Protein AF-A0AAJ0BKC8-F1 (afdb_monomer)

Mean predicted aligned error: 19.28 Å

pLDDT: mean 73.23, std 19.0, range [41.38, 95.12]

Sequence (171 aa):
MNGLLLSLTYALFLFTRTAYLQPGFVSKTKAEFRKVKEKGKGRITPSKMPRSTIGHSQSKIFYPFLGEDDEQRNVAQAEIKELTKHTGKNLKGYLPKDQVEEVKRIEAQEIIEKQAEAVKKDPTLPATLHGNRPARGAMVDKELMVEDEETLRRMEERKQRKKSLGHANTE

Foldseek 3Di:
DPPPVVVVVVVVVVVVVPPPDDPDDDPPDPPPPPDPDDDDPDPDDPDDDPPPPPPPPPDPPPPVLDDVVLLPDFDDPVLQVVLCVVVVDNLVPDDRNVSSVVSSVSVVVVVVVVVVVVCVQQVQVVCVVVVHGRDPVSVVVNVVSVVVVVVVVVVVVVVVVVVVVVVVVPD

Solvent-accessible surface area (backbone atoms only — not comparable to full-atom values): 11065 Å² total; per-residue (Å²): 142,76,76,75,70,64,57,61,60,55,56,59,58,55,62,70,70,69,76,82,76,83,92,74,83,78,78,78,67,91,74,78,86,76,84,88,78,90,86,79,97,68,90,78,72,87,73,82,71,78,77,76,75,78,71,74,79,76,62,92,73,74,68,88,85,71,63,74,74,70,74,76,55,82,73,54,72,66,57,44,52,50,50,25,67,76,71,68,47,73,49,83,77,48,55,80,73,53,34,45,55,52,51,50,51,51,53,52,48,51,50,52,49,55,49,51,54,50,37,72,76,34,58,38,46,67,29,53,78,70,75,42,80,56,52,73,64,30,52,49,54,46,51,50,54,51,52,52,52,52,52,50,50,56,51,49,53,54,50,51,56,52,52,56,59,56,60,71,74,74,123

Organism: NCBI:txid438768

Radius of gyration: 37.88 Å; Cα contacts (8 Å, |Δi|>4): 49; chains: 1; bounding box: 106×68×86 Å

Secondary structure (DSSP, 8-state):
--SSSHHHHHHHHHHSSSSS---------TTSSSS--S---------------------S---TT--GGGGSSPPPHHHHHHHHHHH---GGGS-HHHHHHHHHHHHHHHHHHHHHHHHHH-TTHHHHHTTPPPPHHHHHHHHHHHHHHHHHHHHHHHHHHHHHHHHTT--

Structure (mmCIF, N/CA/C/O backbone):
data_AF-A0AAJ0BKC8-F1
#
_entry.id   AF-A0AAJ0BKC8-F1
#
loop_
_atom_site.group_PDB
_atom_site.id
_atom_site.type_symbol
_atom_site.label_atom_id
_atom_site.label_alt_id
_atom_site.label_comp_id
_atom_site.label_asym_id
_atom_site.label_entity_id
_atom_site.label_seq_id
_atom_site.pdbx_PDB_ins_code
_atom_site.Cartn_x
_atom_site.Cartn_y
_atom_site.Cartn_z
_atom_site.occupancy
_atom_site.B_iso_or_equiv
_atom_site.auth_seq_id
_atom_site.auth_comp_id
_atom_site.auth_asym_id
_atom_site.auth_atom_id
_atom_site.pdbx_PDB_model_num
ATOM 1 N N . MET A 1 1 ? 71.688 -19.520 3.999 1.00 56.88 1 MET A N 1
ATOM 2 C CA . MET A 1 1 ? 71.367 -20.685 3.148 1.00 56.88 1 MET A CA 1
ATOM 3 C C . MET A 1 1 ? 69.966 -20.534 2.543 1.00 56.88 1 MET A C 1
ATOM 5 O O . MET A 1 1 ? 69.119 -21.384 2.754 1.00 56.88 1 MET A O 1
ATOM 9 N N . ASN A 1 2 ? 69.711 -19.456 1.785 1.00 53.59 2 ASN A N 1
ATOM 10 C CA . ASN A 1 2 ? 68.354 -19.113 1.311 1.00 53.59 2 ASN A CA 1
ATOM 11 C C . ASN A 1 2 ? 68.257 -19.001 -0.227 1.00 53.59 2 ASN A C 1
ATOM 13 O O . ASN A 1 2 ? 67.248 -18.548 -0.748 1.00 53.59 2 ASN A O 1
ATOM 17 N N . GLY A 1 3 ? 69.300 -19.406 -0.964 1.00 52.12 3 GLY A N 1
ATOM 18 C CA . GLY A 1 3 ? 69.353 -19.304 -2.431 1.00 52.12 3 GLY A CA 1
ATOM 19 C C . GLY A 1 3 ? 68.871 -20.544 -3.196 1.00 52.12 3 GLY A C 1
ATOM 20 O O . GLY A 1 3 ? 68.666 -20.466 -4.398 1.00 52.12 3 GLY A O 1
ATOM 21 N N . LEU A 1 4 ? 68.671 -21.682 -2.521 1.00 55.25 4 LEU A N 1
ATOM 22 C CA . LEU A 1 4 ? 68.306 -22.960 -3.160 1.00 55.25 4 LEU A CA 1
ATOM 23 C C . LEU A 1 4 ? 66.794 -23.241 -3.184 1.00 55.25 4 LEU A C 1
ATOM 25 O O . LEU A 1 4 ? 66.353 -24.144 -3.883 1.00 55.25 4 LEU A O 1
ATOM 29 N N . LEU A 1 5 ? 65.990 -22.456 -2.461 1.00 55.25 5 LEU A N 1
ATOM 30 C CA . LEU A 1 5 ? 64.532 -22.622 -2.397 1.00 55.25 5 LEU A CA 1
ATOM 31 C C . LEU A 1 5 ? 63.767 -21.788 -3.440 1.00 55.25 5 LEU A C 1
ATOM 33 O O . LEU A 1 5 ? 62.603 -22.078 -3.699 1.00 55.25 5 LEU A O 1
ATOM 37 N N . LEU A 1 6 ? 64.407 -20.800 -4.083 1.00 56.38 6 LEU A N 1
ATOM 38 C CA . LEU A 1 6 ? 63.771 -19.990 -5.135 1.00 56.38 6 LEU A CA 1
ATOM 39 C C . LEU A 1 6 ? 63.893 -20.583 -6.551 1.00 56.38 6 LEU A C 1
ATOM 41 O O . LEU A 1 6 ? 63.146 -20.173 -7.435 1.00 56.38 6 LEU A O 1
ATOM 45 N N . SER A 1 7 ? 64.786 -21.549 -6.796 1.00 57.25 7 SER A N 1
ATOM 46 C CA . SER A 1 7 ? 64.902 -22.183 -8.122 1.00 57.25 7 SER A CA 1
ATOM 47 C C . SER A 1 7 ? 63.874 -23.300 -8.342 1.00 57.25 7 SER A C 1
ATOM 49 O O . SER A 1 7 ? 63.419 -23.500 -9.468 1.00 57.25 7 SER A O 1
ATOM 51 N N . LEU A 1 8 ? 63.452 -23.993 -7.276 1.00 55.72 8 LEU A N 1
ATOM 52 C CA . LEU A 1 8 ? 62.507 -25.111 -7.380 1.00 55.72 8 LEU A CA 1
ATOM 53 C C . LEU A 1 8 ? 61.068 -24.657 -7.678 1.00 55.72 8 LEU A C 1
ATOM 55 O O . LEU A 1 8 ? 60.341 -25.342 -8.394 1.00 55.72 8 LEU A O 1
ATOM 59 N N . THR A 1 9 ? 60.656 -23.489 -7.180 1.00 59.22 9 THR A N 1
ATOM 60 C CA . THR A 1 9 ? 59.313 -22.941 -7.436 1.00 59.22 9 THR A CA 1
ATOM 61 C C . THR A 1 9 ? 59.173 -22.386 -8.855 1.00 59.22 9 THR A C 1
ATOM 63 O O . THR A 1 9 ? 58.115 -22.529 -9.467 1.00 59.22 9 THR A O 1
ATOM 66 N N . TYR A 1 10 ? 60.243 -21.824 -9.425 1.00 58.62 10 TYR A N 1
ATOM 67 C CA . TYR A 1 10 ? 60.222 -21.296 -10.792 1.00 58.62 10 TYR A CA 1
ATOM 68 C C . TYR A 1 10 ? 60.180 -22.412 -11.854 1.00 58.62 10 TYR A C 1
ATOM 70 O O . TYR A 1 10 ? 59.508 -22.273 -12.876 1.00 58.62 10 TYR A O 1
ATOM 78 N N . ALA A 1 11 ? 60.818 -23.559 -11.590 1.00 58.03 11 ALA A N 1
ATOM 79 C CA . ALA A 1 11 ? 60.793 -24.715 -12.491 1.00 58.03 11 ALA A CA 1
ATOM 80 C C . ALA A 1 11 ? 59.402 -25.380 -12.587 1.00 58.03 11 ALA A C 1
ATOM 82 O O . ALA A 1 11 ? 58.976 -25.771 -13.674 1.00 58.03 11 ALA A O 1
ATOM 83 N N . LEU A 1 12 ? 58.652 -25.442 -11.481 1.00 56.94 12 LEU A N 1
ATOM 84 C CA . LEU A 1 12 ? 57.281 -25.974 -11.460 1.00 56.94 12 LEU A CA 1
ATOM 85 C C . LEU A 1 12 ? 56.257 -25.037 -12.127 1.00 56.94 12 LEU A C 1
ATOM 87 O O . LEU A 1 12 ? 55.261 -25.511 -12.673 1.00 56.94 12 LEU A O 1
ATOM 91 N N . PHE A 1 13 ? 56.513 -23.725 -12.156 1.00 55.91 13 PHE A N 1
ATOM 92 C CA . PHE A 1 13 ? 55.656 -22.752 -12.845 1.00 55.91 13 PHE A CA 1
ATOM 93 C C . PHE A 1 13 ? 55.815 -22.779 -14.378 1.00 55.91 13 PHE A C 1
ATOM 95 O O . PHE A 1 13 ? 54.861 -22.519 -15.109 1.00 55.91 13 PHE A O 1
ATOM 102 N N . LEU A 1 14 ? 56.999 -23.130 -14.893 1.00 55.97 14 LEU A N 1
ATOM 103 C CA . LEU A 1 14 ? 57.229 -23.230 -16.341 1.00 55.97 14 LEU A CA 1
ATOM 104 C C . LEU A 1 14 ? 56.740 -24.554 -16.949 1.00 55.97 14 LEU A C 1
ATOM 106 O O . LEU A 1 14 ? 56.433 -24.588 -18.139 1.00 55.97 14 LEU A O 1
ATOM 110 N N . PHE A 1 15 ? 56.602 -25.620 -16.154 1.00 50.78 15 PHE A N 1
ATOM 111 C CA . PHE A 1 15 ? 56.114 -26.916 -16.644 1.00 50.78 15 PHE A CA 1
ATOM 112 C C . PHE A 1 15 ? 54.587 -26.959 -16.836 1.00 50.78 15 PHE A C 1
ATOM 114 O O . PHE A 1 15 ? 54.087 -27.662 -17.709 1.00 50.78 15 PHE A O 1
ATOM 121 N N . THR A 1 16 ? 53.820 -26.166 -16.081 1.00 55.31 16 THR A N 1
ATOM 122 C CA . THR A 1 16 ? 52.351 -26.110 -16.220 1.00 55.31 16 THR A CA 1
ATOM 123 C C . THR A 1 16 ? 51.876 -25.197 -17.354 1.00 55.31 16 THR A C 1
ATOM 125 O O . THR A 1 16 ? 50.732 -25.315 -17.789 1.00 55.31 16 THR A O 1
ATOM 128 N N . ARG A 1 17 ? 52.740 -24.321 -17.888 1.00 49.00 17 ARG A N 1
ATOM 129 C CA . ARG A 1 17 ? 52.375 -23.360 -18.946 1.00 49.00 17 ARG A CA 1
ATOM 130 C C . ARG A 1 17 ? 52.604 -23.875 -20.376 1.00 49.00 17 ARG A C 1
ATOM 132 O O . ARG A 1 17 ? 52.089 -23.278 -21.315 1.00 49.00 17 ARG A O 1
ATOM 139 N N . THR A 1 18 ? 53.335 -24.974 -20.563 1.00 50.16 18 THR A N 1
ATOM 140 C CA . THR A 1 18 ? 53.674 -25.522 -21.894 1.00 50.16 18 THR A CA 1
ATOM 141 C C . THR A 1 18 ? 52.815 -26.715 -22.327 1.00 50.16 18 THR A C 1
ATOM 143 O O . THR A 1 18 ? 52.926 -27.156 -23.467 1.00 50.16 18 THR A O 1
ATOM 146 N N . ALA A 1 19 ? 51.910 -27.211 -21.476 1.00 53.41 19 ALA A N 1
ATOM 147 C CA . ALA A 1 19 ? 51.150 -28.440 -21.731 1.00 53.41 19 ALA A CA 1
ATOM 148 C C . ALA A 1 19 ? 49.737 -28.251 -22.333 1.00 53.41 19 ALA A C 1
ATOM 150 O O . ALA A 1 19 ? 48.991 -29.221 -22.426 1.00 53.41 19 ALA A O 1
ATOM 151 N N . TYR A 1 20 ? 49.351 -27.043 -22.767 1.00 55.34 20 TYR A N 1
ATOM 152 C CA . TYR A 1 20 ? 48.006 -26.779 -23.317 1.00 55.34 20 TYR A CA 1
ATOM 153 C C . TYR A 1 20 ? 48.004 -25.938 -24.598 1.00 55.34 20 TYR A C 1
ATOM 155 O O . TYR A 1 20 ? 47.221 -25.005 -24.741 1.00 55.34 20 TYR A O 1
ATOM 163 N N . LEU A 1 21 ? 48.844 -26.285 -25.573 1.00 51.09 21 LEU A N 1
ATOM 164 C CA . LEU A 1 21 ? 48.655 -25.816 -26.947 1.00 51.09 21 LEU A CA 1
ATOM 165 C C . LEU A 1 21 ? 48.895 -26.985 -27.909 1.00 51.09 21 LEU A C 1
ATOM 167 O O . LEU A 1 21 ? 50.016 -27.249 -28.326 1.00 51.09 21 LEU A O 1
ATOM 171 N N . GLN A 1 22 ? 47.826 -27.723 -28.213 1.00 56.84 22 GLN A N 1
ATOM 172 C CA . GLN A 1 22 ? 47.792 -28.715 -29.286 1.00 56.84 22 GLN A CA 1
ATOM 173 C C . GLN A 1 22 ? 47.652 -27.995 -30.643 1.00 56.84 22 GLN A C 1
ATOM 175 O O . GLN A 1 22 ? 46.608 -27.385 -30.885 1.00 56.84 22 GLN A O 1
ATOM 180 N N . PRO A 1 23 ? 48.625 -28.070 -31.569 1.00 50.97 23 PRO A N 1
ATOM 181 C CA . PRO A 1 23 ? 48.404 -27.680 -32.955 1.00 50.97 23 PRO A CA 1
ATOM 182 C C . PRO A 1 23 ? 47.850 -28.886 -33.723 1.00 50.97 23 PRO A C 1
ATOM 184 O O . PRO A 1 23 ? 48.594 -29.723 -34.223 1.00 50.97 23 PRO A O 1
ATOM 187 N N . GLY A 1 24 ? 46.522 -28.999 -33.782 1.00 53.56 24 GLY A N 1
ATOM 188 C CA . GLY A 1 24 ? 45.834 -30.105 -34.461 1.00 53.56 24 GLY A CA 1
ATOM 189 C C . GLY A 1 24 ? 44.697 -29.691 -35.395 1.00 53.56 24 GLY A C 1
ATOM 190 O O . GLY A 1 24 ? 43.936 -30.551 -35.831 1.00 53.56 24 GLY A O 1
ATOM 191 N N . PHE A 1 25 ? 44.544 -28.401 -35.714 1.00 41.38 25 PHE A N 1
ATOM 192 C CA . PHE A 1 25 ? 43.506 -27.956 -36.648 1.00 41.38 25 PHE A CA 1
ATOM 193 C C . PHE A 1 25 ? 44.030 -28.008 -38.085 1.00 41.38 25 PHE A C 1
ATOM 195 O O . PHE A 1 25 ? 44.606 -27.056 -38.610 1.00 41.38 25 PHE A O 1
ATOM 202 N N . VAL A 1 26 ? 43.842 -29.175 -38.699 1.00 54.00 26 VAL A N 1
ATOM 203 C CA . VAL A 1 26 ? 44.040 -29.421 -40.128 1.00 54.00 26 VAL A CA 1
ATOM 204 C C . VAL A 1 26 ? 43.210 -28.412 -40.922 1.00 54.00 26 VAL A C 1
ATOM 206 O O . VAL A 1 26 ? 41.978 -28.458 -40.943 1.00 54.00 26 VAL A O 1
ATOM 209 N N . SER A 1 27 ? 43.896 -27.493 -41.593 1.00 48.25 27 SER A N 1
ATOM 210 C CA . SER A 1 27 ? 43.317 -26.607 -42.591 1.00 48.25 27 SER A CA 1
ATOM 211 C C . SER A 1 27 ? 42.886 -27.446 -43.794 1.00 48.25 27 SER A C 1
ATOM 213 O O . SER A 1 27 ? 43.679 -27.785 -44.670 1.00 48.25 27 SER A O 1
ATOM 215 N N . LYS A 1 28 ? 41.597 -27.795 -43.858 1.00 46.41 28 LYS A N 1
ATOM 216 C CA . LYS A 1 28 ? 41.003 -28.262 -45.113 1.00 46.41 28 LYS A CA 1
ATOM 217 C C . LYS A 1 28 ? 41.069 -27.107 -46.102 1.00 46.41 28 LYS A C 1
ATOM 219 O O . LYS A 1 28 ? 40.357 -26.109 -45.988 1.00 46.41 28 LYS A O 1
ATOM 224 N N . THR A 1 29 ? 41.998 -27.234 -47.035 1.00 51.47 29 THR A N 1
ATOM 225 C CA . THR A 1 29 ? 42.181 -26.329 -48.155 1.00 51.47 29 THR A CA 1
ATOM 226 C C . THR A 1 29 ? 40.882 -26.239 -48.953 1.00 51.47 29 THR A C 1
ATOM 228 O O . THR A 1 29 ? 40.174 -27.214 -49.199 1.00 51.47 29 THR A O 1
ATOM 231 N N . LYS A 1 30 ? 40.567 -25.015 -49.366 1.00 51.75 30 LYS A N 1
ATOM 232 C CA . LYS A 1 30 ? 39.368 -24.580 -50.099 1.00 51.75 30 LYS A CA 1
ATOM 233 C C . LYS A 1 30 ? 39.245 -25.171 -51.522 1.00 51.75 30 LYS A C 1
ATOM 235 O O . LYS A 1 30 ? 38.518 -24.624 -52.345 1.00 51.75 30 LYS A O 1
ATOM 240 N N . ALA A 1 31 ? 39.962 -26.254 -51.829 1.00 51.19 31 ALA A N 1
ATOM 241 C CA . ALA A 1 31 ? 40.163 -26.785 -53.177 1.00 51.19 31 ALA A CA 1
ATOM 242 C C . ALA A 1 31 ? 39.385 -28.080 -53.485 1.00 51.19 31 ALA A C 1
ATOM 244 O O . ALA A 1 31 ? 39.285 -28.445 -54.651 1.00 51.19 31 ALA A O 1
ATOM 245 N N . GLU A 1 32 ? 38.750 -28.727 -52.501 1.00 49.69 32 GLU A N 1
ATOM 246 C CA . GLU A 1 32 ? 37.908 -29.918 -52.744 1.00 49.69 32 GLU A CA 1
ATOM 247 C C . GLU A 1 32 ? 36.396 -29.630 -52.830 1.00 49.69 32 GLU A C 1
ATOM 249 O O . GLU A 1 32 ? 35.581 -30.538 -52.948 1.00 49.69 32 GLU A O 1
ATOM 254 N N . PHE A 1 33 ? 35.987 -28.357 -52.867 1.00 44.72 33 PHE A N 1
ATOM 255 C CA . PHE A 1 33 ? 34.580 -27.950 -53.034 1.00 44.72 33 PHE A CA 1
ATOM 256 C C . PHE A 1 33 ? 34.162 -27.711 -54.500 1.00 44.72 33 PHE A C 1
ATOM 258 O O . PHE A 1 33 ? 33.217 -26.975 -54.788 1.00 44.72 33 PHE A O 1
ATOM 265 N N . ARG A 1 34 ? 34.860 -28.328 -55.460 1.00 50.50 34 ARG A N 1
ATOM 266 C CA . ARG A 1 34 ? 34.512 -28.283 -56.891 1.00 50.50 34 ARG A CA 1
ATOM 267 C C . ARG A 1 34 ? 34.725 -29.635 -57.566 1.00 50.50 34 ARG A C 1
ATOM 269 O O . ARG A 1 34 ? 35.627 -29.773 -58.382 1.00 50.50 34 ARG A O 1
ATOM 276 N N . LYS A 1 35 ? 33.867 -30.618 -57.273 1.00 47.91 35 LYS A N 1
ATOM 277 C CA . LYS A 1 35 ? 33.532 -31.701 -58.224 1.00 47.91 35 LYS A CA 1
ATOM 278 C C . LYS A 1 35 ? 32.347 -32.568 -57.782 1.00 47.91 35 LYS A C 1
ATOM 280 O O . LYS A 1 35 ? 32.423 -33.782 -57.790 1.00 47.91 35 LYS A O 1
ATOM 285 N N . VAL A 1 36 ? 31.211 -31.949 -57.460 1.00 47.12 36 VAL A N 1
ATOM 286 C CA . VAL A 1 36 ? 29.903 -32.628 -57.570 1.00 47.12 36 VAL A CA 1
ATOM 287 C C . VAL A 1 36 ? 28.890 -31.632 -58.129 1.00 47.12 36 VAL A C 1
ATOM 289 O O . VAL A 1 36 ? 27.944 -31.203 -57.476 1.00 47.12 36 VAL A O 1
ATOM 292 N N . LYS A 1 37 ? 29.140 -31.188 -59.359 1.00 50.91 37 LYS A N 1
ATOM 293 C CA . LYS A 1 37 ? 28.094 -30.646 -60.221 1.00 50.91 37 LYS A CA 1
ATOM 294 C C . LYS A 1 37 ? 27.934 -31.674 -61.330 1.00 50.91 37 LYS A C 1
ATOM 296 O O . LYS A 1 37 ? 28.932 -32.101 -61.893 1.00 50.91 37 LYS A O 1
ATOM 301 N N . GLU A 1 38 ? 26.687 -32.054 -61.576 1.00 53.59 38 GLU A N 1
ATOM 302 C CA . GLU A 1 38 ? 26.248 -33.036 -62.573 1.00 53.59 38 GLU A CA 1
ATOM 303 C C . GLU A 1 38 ? 26.379 -34.507 -62.172 1.00 53.59 38 GLU A C 1
ATOM 305 O O . GLU A 1 38 ? 27.330 -35.200 -62.515 1.00 53.59 38 GLU A O 1
ATOM 310 N N . LYS A 1 39 ? 25.330 -35.017 -61.521 1.00 47.56 39 LYS A N 1
ATOM 311 C CA . LYS A 1 39 ? 24.426 -36.039 -62.085 1.00 47.56 39 LYS A CA 1
ATOM 312 C C . LYS A 1 39 ? 23.476 -36.500 -60.983 1.00 47.56 39 LYS A C 1
ATOM 314 O O . LYS A 1 39 ? 23.909 -36.954 -59.935 1.00 47.56 39 LYS A O 1
ATOM 319 N N . GLY A 1 40 ? 22.175 -36.366 -61.226 1.00 43.97 40 GLY A N 1
ATOM 320 C CA . GLY A 1 40 ? 21.148 -36.865 -60.311 1.00 43.97 40 GLY A CA 1
ATOM 321 C C . GLY A 1 40 ? 19.953 -35.935 -60.189 1.00 43.97 40 GLY A C 1
ATOM 322 O O . GLY A 1 40 ? 19.720 -35.345 -59.140 1.00 43.97 40 GLY A O 1
ATOM 323 N N . LYS A 1 41 ? 19.170 -35.814 -61.265 1.00 51.97 41 LYS A N 1
ATOM 324 C CA . LYS A 1 41 ? 17.775 -35.374 -61.176 1.00 51.97 41 LYS A CA 1
ATOM 325 C C . LYS A 1 41 ? 16.998 -36.450 -60.403 1.00 51.97 41 LYS A C 1
ATOM 327 O O . LYS A 1 41 ? 16.447 -37.361 -61.006 1.00 51.97 41 LYS A O 1
ATOM 332 N N . GLY A 1 42 ? 17.004 -36.361 -59.077 1.00 45.66 42 GLY A N 1
ATOM 333 C CA . GLY A 1 42 ? 16.144 -37.125 -58.178 1.00 45.66 42 GLY A CA 1
ATOM 334 C C . GLY A 1 42 ? 15.173 -36.168 -57.503 1.00 45.66 42 GLY A C 1
ATOM 335 O O . GLY A 1 42 ? 15.578 -35.290 -56.749 1.00 45.66 42 GLY A O 1
ATOM 336 N N . ARG A 1 43 ? 13.889 -36.289 -57.829 1.00 48.12 43 ARG A N 1
ATOM 337 C CA . ARG A 1 43 ? 12.796 -35.487 -57.276 1.00 48.12 43 ARG A CA 1
ATOM 338 C C . ARG A 1 43 ? 12.571 -35.923 -55.818 1.00 48.12 43 ARG A C 1
ATOM 340 O O . ARG A 1 43 ? 11.869 -36.897 -55.578 1.00 48.12 43 ARG A O 1
ATOM 347 N N . ILE A 1 44 ? 13.198 -35.241 -54.859 1.00 49.97 44 ILE A N 1
ATOM 348 C CA . ILE A 1 44 ? 12.968 -35.466 -53.425 1.00 49.97 44 ILE A CA 1
ATOM 349 C C . ILE A 1 44 ? 11.677 -34.733 -53.052 1.00 49.97 44 ILE A C 1
ATOM 351 O O . ILE A 1 44 ? 11.643 -33.510 -52.948 1.00 49.97 44 ILE A O 1
ATOM 355 N N . THR A 1 45 ? 10.586 -35.476 -52.900 1.00 60.25 45 THR A N 1
ATOM 356 C CA . THR A 1 45 ? 9.387 -34.986 -52.210 1.00 60.25 45 THR A CA 1
ATOM 357 C C . THR A 1 45 ? 9.753 -34.689 -50.753 1.00 60.25 45 THR A C 1
ATOM 359 O O . THR A 1 45 ? 10.408 -35.540 -50.147 1.00 60.25 45 THR A O 1
ATOM 362 N N . PRO A 1 46 ? 9.340 -33.560 -50.146 1.00 55.66 46 PRO A N 1
ATOM 363 C CA . PRO A 1 46 ? 9.535 -33.361 -48.716 1.00 55.66 46 PRO A CA 1
ATOM 364 C C . PRO A 1 46 ? 8.628 -34.340 -47.960 1.00 55.66 46 PRO A C 1
ATOM 366 O O . PRO A 1 46 ? 7.458 -34.065 -47.696 1.00 55.66 46 PRO A O 1
ATOM 369 N N . SER A 1 47 ? 9.154 -35.522 -47.638 1.00 48.88 47 SER A N 1
ATOM 370 C CA . SER A 1 47 ? 8.544 -36.403 -46.651 1.00 48.88 47 SER A CA 1
ATOM 371 C C . SER A 1 47 ? 8.504 -35.643 -45.332 1.00 48.88 47 SER A C 1
ATOM 373 O O . SER A 1 47 ? 9.548 -35.231 -44.824 1.00 48.88 47 SER A O 1
ATOM 375 N N . LYS A 1 48 ? 7.286 -35.432 -44.827 1.00 56.25 48 LYS A N 1
ATOM 376 C CA . LYS A 1 48 ? 6.947 -34.895 -43.506 1.00 56.25 48 LYS A CA 1
ATOM 377 C C . LYS A 1 48 ? 8.015 -35.248 -42.467 1.00 56.25 48 LYS A C 1
ATOM 379 O O . LYS A 1 48 ? 8.033 -36.361 -41.952 1.00 56.25 48 LYS A O 1
ATOM 384 N N . MET A 1 49 ? 8.874 -34.289 -42.134 1.00 44.59 49 MET A N 1
ATOM 385 C CA . MET A 1 49 ? 9.575 -34.344 -40.860 1.00 44.59 49 MET A CA 1
ATOM 386 C C . MET A 1 49 ? 8.536 -34.045 -39.772 1.00 44.59 49 MET A C 1
ATOM 388 O O . MET A 1 49 ? 7.800 -33.061 -39.911 1.00 44.59 49 MET A O 1
ATOM 392 N N . PRO A 1 50 ? 8.420 -34.861 -38.711 1.00 50.88 50 PRO A N 1
ATOM 393 C CA . PRO A 1 50 ? 7.647 -34.453 -37.553 1.00 50.88 50 PRO A CA 1
ATOM 394 C C . PRO A 1 50 ? 8.311 -33.192 -36.992 1.00 50.88 50 PRO A C 1
ATOM 396 O O . PRO A 1 50 ? 9.486 -33.216 -36.626 1.00 50.88 50 PRO A O 1
ATOM 399 N N . ARG A 1 51 ? 7.575 -32.072 -36.967 1.00 51.38 51 ARG A N 1
ATOM 400 C CA . ARG A 1 51 ? 7.956 -30.911 -36.155 1.00 51.38 51 ARG A CA 1
ATOM 401 C C . ARG A 1 51 ? 8.179 -31.447 -34.749 1.00 51.38 51 ARG A C 1
ATOM 403 O O . ARG A 1 51 ? 7.222 -31.925 -34.141 1.00 51.38 51 ARG A O 1
ATOM 410 N N . SER A 1 52 ? 9.411 -31.389 -34.247 1.00 47.06 52 SER A N 1
ATOM 411 C CA . SER A 1 52 ? 9.607 -31.514 -32.814 1.00 47.06 52 SER A CA 1
ATOM 412 C C . SER A 1 52 ? 8.832 -30.356 -32.200 1.00 47.06 52 SER A C 1
ATOM 414 O O . SER A 1 52 ? 9.140 -29.178 -32.380 1.00 47.06 52 SER A O 1
ATOM 416 N N . THR A 1 53 ? 7.723 -30.690 -31.555 1.00 54.34 53 THR A N 1
ATOM 417 C CA . THR A 1 53 ? 7.124 -29.818 -30.566 1.00 54.34 53 THR A CA 1
ATOM 418 C C . THR A 1 53 ? 8.191 -29.673 -29.496 1.00 54.34 53 THR A C 1
ATOM 420 O O . THR A 1 53 ? 8.353 -30.558 -28.657 1.00 54.34 53 THR A O 1
ATOM 423 N N . ILE A 1 54 ? 8.974 -28.596 -29.575 1.00 47.75 54 ILE A N 1
ATOM 424 C CA . ILE A 1 54 ? 9.674 -28.053 -28.420 1.00 47.75 54 ILE A CA 1
ATOM 425 C C . ILE A 1 54 ? 8.549 -27.729 -27.443 1.00 47.75 54 ILE A C 1
ATOM 427 O O . ILE A 1 54 ? 7.894 -26.689 -27.530 1.00 47.75 54 ILE A O 1
ATOM 431 N N . GLY A 1 55 ? 8.230 -28.723 -26.615 1.00 42.03 55 GLY A N 1
ATOM 432 C CA . GLY A 1 55 ? 7.326 -28.597 -25.500 1.00 42.03 55 GLY A CA 1
ATOM 433 C C . GLY A 1 55 ? 7.947 -27.550 -24.609 1.00 42.03 55 GLY A C 1
ATOM 434 O O . GLY A 1 55 ? 8.911 -27.822 -23.902 1.00 42.03 55 GLY A O 1
ATOM 435 N N . HIS A 1 56 ? 7.430 -26.332 -24.711 1.00 51.50 56 HIS A N 1
ATOM 436 C CA . HIS A 1 56 ? 7.614 -25.349 -23.671 1.00 51.50 56 HIS A CA 1
ATOM 437 C C . HIS A 1 56 ? 6.935 -25.983 -22.469 1.00 51.50 56 HIS A C 1
ATOM 439 O O . HIS A 1 56 ? 5.711 -26.116 -22.444 1.00 51.50 56 HIS A O 1
ATOM 445 N N . SER A 1 57 ? 7.748 -26.514 -21.559 1.00 49.69 57 SER A N 1
ATOM 446 C CA . SER A 1 57 ? 7.315 -27.003 -20.263 1.00 49.69 57 SER A CA 1
ATOM 447 C C . SER A 1 57 ? 6.517 -25.883 -19.614 1.00 49.69 57 SER A C 1
ATOM 449 O O . SER A 1 57 ? 7.093 -24.957 -19.053 1.00 49.69 57 SER A O 1
ATOM 451 N N . GLN A 1 58 ? 5.193 -25.929 -19.745 1.00 49.44 58 GLN A N 1
ATOM 452 C CA . GLN A 1 58 ? 4.313 -25.020 -19.035 1.00 49.44 58 GLN A CA 1
ATOM 453 C C . GLN A 1 58 ? 4.313 -25.483 -17.586 1.00 49.44 58 GLN A C 1
ATOM 455 O O . GLN A 1 58 ? 3.504 -26.310 -17.161 1.00 49.44 58 GLN A O 1
ATOM 460 N N . SER A 1 59 ? 5.304 -25.006 -16.838 1.00 54.47 59 SER A N 1
ATOM 461 C CA . SER A 1 59 ? 5.246 -25.019 -15.392 1.00 54.47 59 SER A CA 1
ATOM 462 C C . SER A 1 59 ? 3.933 -24.346 -14.999 1.00 54.47 59 SER A C 1
ATOM 464 O O . SER A 1 59 ? 3.620 -23.232 -15.407 1.00 54.47 59 SER A O 1
ATOM 466 N N . LYS A 1 60 ? 3.135 -25.046 -14.193 1.00 46.47 60 LYS A N 1
ATOM 467 C CA . LYS A 1 60 ? 1.844 -24.578 -13.659 1.00 46.47 60 LYS A CA 1
ATOM 468 C C . LYS A 1 60 ? 1.982 -23.437 -12.639 1.00 46.47 60 LYS A C 1
ATOM 470 O O . LYS A 1 60 ? 1.074 -23.194 -11.855 1.00 46.47 60 LYS A O 1
ATOM 475 N N . ILE A 1 61 ? 3.119 -22.751 -12.651 1.00 53.34 61 ILE A N 1
ATOM 476 C CA . ILE A 1 61 ? 3.375 -21.520 -11.918 1.00 53.34 61 ILE A CA 1
ATOM 477 C C . ILE A 1 61 ? 3.458 -20.426 -12.983 1.00 53.34 61 ILE A C 1
ATOM 479 O O . ILE A 1 61 ? 4.508 -19.854 -13.257 1.00 53.34 61 ILE A O 1
ATOM 483 N N . PHE A 1 62 ? 2.337 -20.225 -13.674 1.00 42.47 62 PHE A N 1
ATOM 484 C CA . PHE A 1 62 ? 2.162 -19.097 -14.570 1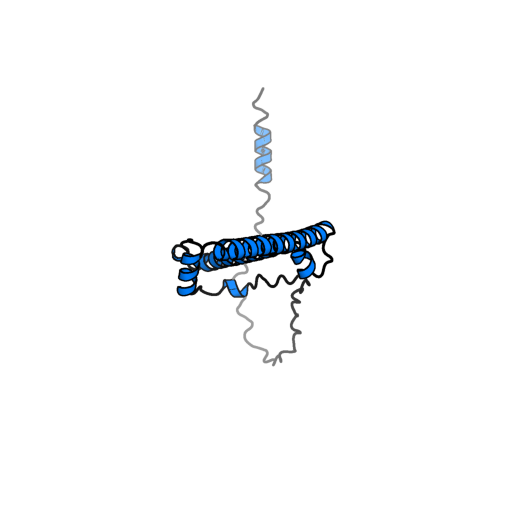.00 42.47 62 PHE A CA 1
ATOM 485 C C . PHE A 1 62 ? 2.037 -17.871 -13.669 1.00 42.47 62 PHE A C 1
ATOM 487 O O . PHE A 1 62 ? 0.986 -17.658 -13.073 1.00 42.47 62 PHE A O 1
ATOM 494 N N . TYR A 1 63 ? 3.124 -17.124 -13.487 1.00 49.97 63 TYR A N 1
ATOM 495 C CA . TYR A 1 63 ? 3.044 -15.770 -12.954 1.00 49.97 63 TYR A CA 1
ATOM 496 C C . TYR A 1 63 ? 2.484 -14.895 -14.086 1.00 49.97 63 TYR A C 1
ATOM 498 O O . TYR A 1 63 ? 3.208 -14.630 -15.042 1.00 49.97 63 TYR A O 1
ATOM 506 N N . PRO A 1 64 ? 1.216 -14.447 -14.033 1.00 53.19 64 PRO A N 1
ATOM 507 C CA . PRO A 1 64 ? 0.586 -13.726 -15.141 1.00 53.19 64 PRO A CA 1
ATOM 508 C C . PRO A 1 64 ? 1.080 -12.277 -15.282 1.00 53.19 64 PRO A C 1
ATOM 510 O O . PRO A 1 64 ? 0.584 -11.545 -16.128 1.00 53.19 64 PRO A O 1
ATO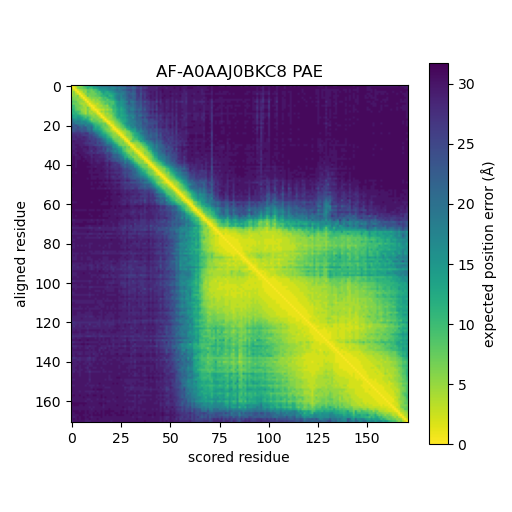M 513 N N . PHE A 1 65 ? 2.006 -11.832 -14.429 1.00 52.88 65 PHE A N 1
ATOM 514 C CA . PHE A 1 65 ? 2.349 -10.418 -14.293 1.00 52.88 65 PHE A CA 1
ATOM 515 C C . PHE A 1 65 ? 3.518 -9.964 -15.184 1.00 52.88 65 PHE A C 1
ATOM 517 O O . PHE A 1 65 ? 3.706 -8.770 -15.377 1.00 52.88 65 PHE A O 1
ATOM 524 N N . LEU A 1 66 ? 4.294 -10.888 -15.755 1.00 51.53 66 LEU A N 1
ATOM 525 C CA . LEU A 1 66 ? 5.478 -10.569 -16.560 1.00 51.53 66 LEU A CA 1
ATOM 526 C C . LEU A 1 66 ? 5.365 -11.229 -17.936 1.00 51.53 66 LEU A C 1
ATOM 528 O O . LEU A 1 66 ? 5.998 -12.242 -18.212 1.00 51.53 66 LEU A O 1
ATOM 532 N N . GLY A 1 67 ? 4.514 -10.669 -18.794 1.00 53.38 67 GLY A N 1
ATOM 533 C CA . GLY A 1 67 ? 4.600 -10.940 -20.226 1.00 53.38 67 GLY A CA 1
ATOM 534 C C . GLY A 1 67 ? 5.855 -10.270 -20.786 1.00 53.38 67 GLY A C 1
ATOM 535 O O . GLY A 1 67 ? 5.957 -9.043 -20.763 1.00 53.38 67 GLY A O 1
ATOM 536 N N . GLU A 1 68 ? 6.803 -11.062 -21.292 1.00 58.97 68 GLU A N 1
ATOM 537 C CA . GLU A 1 68 ? 8.007 -10.575 -21.994 1.00 58.97 68 GLU A CA 1
ATOM 538 C C . GLU A 1 68 ? 7.650 -9.695 -23.213 1.00 58.97 68 GLU A C 1
ATOM 540 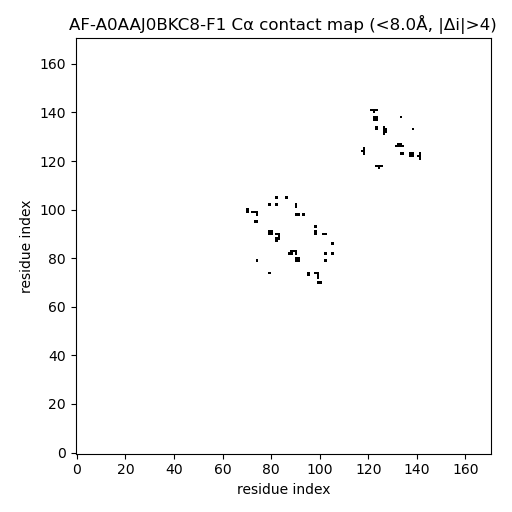O O . GLU A 1 68 ? 8.424 -8.828 -23.619 1.00 58.97 68 GLU A O 1
ATOM 545 N N . ASP A 1 69 ? 6.436 -9.847 -23.751 1.00 64.62 69 ASP A N 1
ATOM 546 C CA . ASP A 1 69 ? 5.913 -9.085 -24.892 1.00 64.62 69 ASP A CA 1
ATOM 547 C C . ASP A 1 69 ? 5.850 -7.568 -24.623 1.00 64.62 69 ASP A C 1
ATOM 549 O O . ASP A 1 69 ? 6.052 -6.751 -25.525 1.00 64.62 69 ASP A O 1
ATOM 553 N N . ASP A 1 70 ? 5.659 -7.169 -23.363 1.00 64.06 70 ASP A N 1
ATOM 554 C CA . ASP A 1 70 ? 5.560 -5.763 -22.962 1.00 64.06 70 ASP A CA 1
ATOM 555 C C . ASP A 1 70 ? 6.924 -5.084 -22.769 1.00 64.06 70 ASP A C 1
ATOM 557 O O . ASP A 1 70 ? 6.990 -3.901 -22.439 1.00 64.06 70 ASP A O 1
ATOM 561 N N . GLU A 1 71 ? 8.038 -5.805 -22.908 1.00 67.88 71 GLU A N 1
ATOM 562 C CA . GLU A 1 71 ? 9.390 -5.214 -22.911 1.00 67.88 71 GLU A CA 1
ATOM 563 C C . GLU A 1 71 ? 9.772 -4.624 -24.274 1.00 67.88 71 GLU A C 1
ATOM 565 O O . GLU A 1 71 ? 10.718 -3.845 -24.373 1.00 67.88 71 GLU A O 1
ATOM 570 N N . GLN A 1 72 ? 9.023 -4.964 -25.327 1.00 71.81 72 GLN A N 1
ATOM 571 C CA . GLN A 1 72 ? 9.326 -4.561 -26.703 1.00 71.81 72 GLN A CA 1
ATOM 572 C C . GLN A 1 72 ? 8.552 -3.317 -27.168 1.00 71.81 72 GLN A C 1
ATOM 574 O O . GLN A 1 72 ? 8.784 -2.827 -28.276 1.00 71.81 72 GLN A O 1
ATOM 579 N N . ARG A 1 73 ? 7.627 -2.793 -26.351 1.00 77.88 73 ARG A N 1
ATOM 580 C CA . ARG A 1 73 ? 6.803 -1.624 -26.698 1.00 77.88 73 ARG A CA 1
ATOM 581 C C . ARG A 1 73 ? 7.493 -0.312 -26.328 1.00 77.88 73 ARG A C 1
ATOM 583 O O . ARG A 1 73 ? 8.105 -0.189 -25.274 1.00 77.88 73 ARG A O 1
ATOM 590 N N . ASN A 1 74 ? 7.343 0.695 -27.187 1.00 81.00 74 ASN A N 1
ATOM 591 C CA . ASN A 1 74 ? 7.749 2.062 -26.867 1.00 81.00 74 ASN A CA 1
ATOM 592 C C . ASN A 1 74 ? 6.679 2.719 -25.984 1.00 81.00 74 A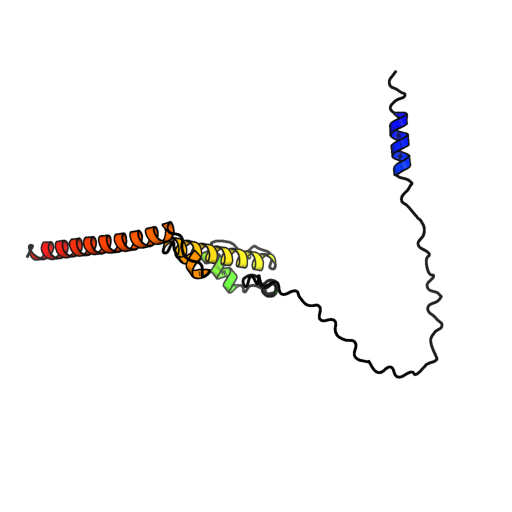SN A C 1
ATOM 594 O O . ASN A 1 74 ? 5.504 2.708 -26.349 1.00 81.00 74 ASN A O 1
ATOM 598 N N . VAL A 1 75 ? 7.085 3.329 -24.868 1.00 83.62 75 VAL A N 1
ATOM 599 C CA . VAL A 1 75 ? 6.172 4.073 -23.984 1.00 83.62 75 VAL A CA 1
ATOM 600 C C . VAL A 1 75 ? 5.698 5.356 -24.672 1.00 83.62 75 VAL A C 1
ATOM 602 O O . VAL A 1 75 ? 6.492 6.084 -25.281 1.00 83.62 75 VAL A O 1
ATOM 605 N N . ALA A 1 76 ? 4.405 5.667 -24.571 1.00 88.94 76 ALA A N 1
ATOM 606 C CA . ALA A 1 76 ? 3.867 6.907 -25.115 1.00 88.94 76 ALA A CA 1
ATOM 607 C C . ALA A 1 76 ? 4.335 8.125 -24.296 1.00 88.94 76 ALA A C 1
ATOM 609 O O . ALA A 1 76 ? 4.373 8.109 -23.068 1.00 88.94 76 ALA A O 1
ATOM 610 N N . GLN A 1 77 ? 4.620 9.252 -24.956 1.00 87.44 77 GLN A N 1
ATOM 611 C CA . GLN A 1 77 ? 5.045 10.472 -24.248 1.00 87.44 77 GLN A CA 1
ATOM 612 C C . GLN A 1 77 ? 3.979 11.025 -23.284 1.00 87.44 77 GLN A C 1
ATOM 614 O O . GLN A 1 77 ? 4.321 11.703 -22.315 1.00 87.44 77 GLN A O 1
ATOM 619 N N . ALA A 1 78 ? 2.696 10.764 -23.555 1.00 90.00 78 ALA A N 1
ATOM 620 C CA . ALA A 1 78 ? 1.594 11.159 -22.680 1.00 90.00 78 ALA A CA 1
ATOM 621 C C . ALA A 1 78 ? 1.636 10.399 -21.345 1.00 90.00 78 ALA A C 1
ATOM 623 O O . ALA A 1 78 ? 1.594 11.027 -20.292 1.00 90.00 78 ALA A O 1
ATOM 624 N N . GLU A 1 79 ? 1.837 9.084 -21.401 1.00 89.62 79 GLU A N 1
ATOM 625 C CA . GLU A 1 79 ? 1.973 8.192 -20.245 1.00 89.62 79 GLU A CA 1
ATOM 626 C C . GLU A 1 79 ? 3.172 8.587 -19.371 1.00 89.62 79 GLU A C 1
ATOM 628 O O . GLU A 1 79 ? 3.028 8.822 -18.174 1.00 89.62 79 GLU A O 1
ATOM 633 N N . ILE A 1 80 ? 4.335 8.829 -19.992 1.00 89.44 80 ILE A N 1
ATOM 634 C CA . ILE A 1 80 ? 5.530 9.369 -19.316 1.00 89.44 80 ILE A CA 1
ATOM 635 C C . ILE A 1 80 ? 5.198 10.665 -18.568 1.00 89.44 80 ILE A C 1
ATOM 637 O O . ILE A 1 80 ? 5.638 10.867 -17.435 1.00 89.44 80 ILE A O 1
ATOM 641 N N . LYS A 1 81 ? 4.440 11.571 -19.196 1.00 92.00 81 LYS A N 1
ATOM 642 C CA . LYS A 1 81 ? 4.077 12.866 -18.609 1.00 92.00 81 LYS A CA 1
ATOM 643 C C . LYS A 1 81 ? 3.107 12.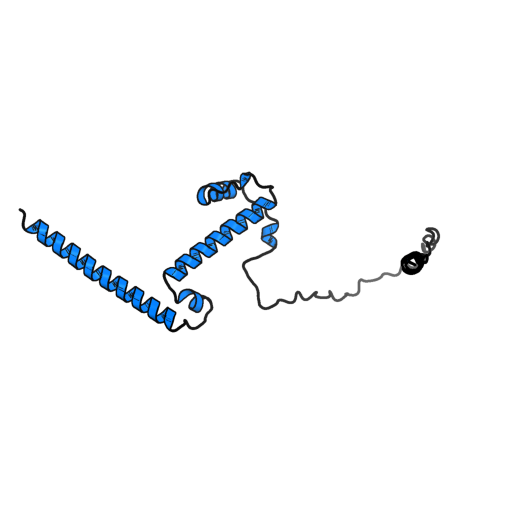713 -17.440 1.00 92.00 81 LYS A C 1
ATOM 645 O O . LYS A 1 81 ? 3.228 13.467 -16.478 1.00 92.00 81 LYS A O 1
ATOM 650 N N . GLU A 1 82 ? 2.152 11.795 -17.522 1.00 91.00 82 GLU A N 1
ATOM 651 C CA . GLU A 1 82 ? 1.205 11.508 -16.441 1.00 91.00 82 GLU A CA 1
ATOM 652 C C . GLU A 1 82 ? 1.914 10.887 -15.241 1.00 91.00 82 GLU A C 1
ATOM 654 O O . GLU A 1 82 ? 1.859 11.450 -14.147 1.00 91.00 82 GLU A O 1
ATOM 659 N N . LEU A 1 83 ? 2.689 9.827 -15.458 1.00 88.94 83 LEU A N 1
ATOM 660 C CA . LEU A 1 83 ? 3.467 9.175 -14.404 1.00 88.94 83 LEU A CA 1
ATOM 661 C C . LEU A 1 83 ? 4.481 10.134 -13.765 1.00 88.94 83 LEU A C 1
ATOM 663 O O . LEU A 1 83 ? 4.600 10.198 -12.547 1.00 88.94 83 LEU A O 1
ATOM 667 N N . THR A 1 84 ? 5.143 10.985 -14.556 1.00 89.50 84 THR A N 1
ATOM 668 C CA . THR A 1 84 ? 6.040 12.023 -14.014 1.00 89.50 84 THR A CA 1
ATOM 669 C C . THR A 1 84 ? 5.307 12.982 -13.067 1.00 89.50 84 THR A C 1
ATOM 671 O O . THR A 1 84 ? 5.876 13.392 -12.058 1.00 89.50 84 THR A O 1
ATOM 674 N N . LYS A 1 85 ? 4.048 13.345 -13.354 1.00 89.81 85 LYS A N 1
ATOM 675 C CA . LYS A 1 85 ? 3.251 14.225 -12.479 1.00 89.81 85 LYS A CA 1
ATOM 676 C C . LYS A 1 85 ? 2.804 13.530 -11.199 1.00 89.81 85 LYS A C 1
ATOM 678 O O . LYS A 1 85 ? 2.818 14.163 -10.150 1.00 89.81 85 LYS A O 1
ATOM 683 N N . HIS A 1 86 ? 2.375 12.274 -11.300 1.00 86.06 86 HIS A N 1
ATOM 684 C CA . HIS A 1 86 ? 1.847 11.523 -10.162 1.00 86.06 86 HIS A CA 1
ATOM 685 C C . HIS A 1 86 ? 2.957 11.052 -9.220 1.00 86.06 86 HIS A C 1
ATOM 687 O O . HIS A 1 86 ? 2.831 11.191 -8.008 1.00 86.06 86 HIS A O 1
ATOM 693 N N . THR A 1 87 ? 4.066 10.558 -9.770 1.00 87.50 87 THR A N 1
ATOM 694 C CA . THR A 1 87 ? 5.179 9.999 -8.991 1.00 87.50 87 THR A CA 1
ATOM 695 C C . THR A 1 87 ? 6.264 11.034 -8.672 1.00 87.50 87 THR A C 1
ATOM 697 O O . THR A 1 87 ? 7.069 10.828 -7.769 1.00 87.50 87 THR A O 1
ATOM 700 N N . GLY A 1 88 ? 6.350 12.134 -9.430 1.00 87.31 88 GLY A N 1
ATOM 701 C CA . GLY A 1 88 ? 7.416 13.139 -9.296 1.00 87.31 88 GLY A CA 1
ATOM 702 C C . GLY A 1 88 ? 8.777 12.710 -9.868 1.00 87.31 88 GLY A C 1
ATOM 703 O O . GLY A 1 88 ? 9.764 13.430 -9.721 1.00 87.31 88 GLY A O 1
ATOM 704 N N . LYS A 1 89 ? 8.855 11.545 -10.526 1.00 87.31 89 LYS A N 1
ATOM 705 C CA . LYS A 1 89 ? 10.079 11.019 -11.151 1.00 87.31 89 LYS A CA 1
ATOM 706 C C . LYS A 1 89 ? 10.248 11.544 -12.574 1.00 87.31 89 LYS A C 1
ATOM 708 O O . LYS A 1 89 ? 9.321 11.488 -13.373 1.00 87.31 89 LYS A O 1
ATOM 713 N N . ASN A 1 90 ? 11.459 11.969 -12.932 1.00 88.00 90 ASN A N 1
ATOM 714 C CA . ASN A 1 90 ? 11.769 12.510 -14.260 1.00 88.00 90 ASN A CA 1
ATOM 715 C C . ASN A 1 90 ? 11.954 11.410 -15.323 1.00 88.00 90 ASN A C 1
ATOM 717 O O . ASN A 1 90 ? 13.059 11.201 -15.825 1.00 88.00 90 ASN A O 1
ATOM 721 N N . LEU A 1 91 ? 10.865 10.746 -15.719 1.00 86.75 91 LEU A N 1
ATOM 722 C CA . LEU A 1 91 ? 10.887 9.639 -16.689 1.00 86.75 91 LEU A CA 1
ATOM 723 C C . LEU A 1 91 ? 11.436 10.041 -18.070 1.00 86.75 91 LEU A C 1
ATOM 725 O O . LEU A 1 91 ? 12.099 9.256 -18.738 1.00 86.75 91 LEU A O 1
ATOM 729 N N . LYS A 1 92 ? 11.236 11.296 -18.484 1.00 87.12 92 LYS A N 1
ATOM 730 C CA . LYS A 1 92 ? 11.727 11.817 -19.773 1.00 87.12 92 LYS A CA 1
ATOM 731 C C . LYS A 1 92 ? 13.263 11.871 -19.877 1.00 87.12 92 LYS A C 1
ATOM 733 O O . LYS A 1 92 ? 13.785 11.960 -20.983 1.00 87.12 92 LYS A O 1
ATOM 738 N N . GLY A 1 93 ? 13.975 11.863 -18.747 1.00 87.12 93 GLY A N 1
ATOM 739 C CA . GLY A 1 93 ? 15.440 11.935 -18.710 1.00 87.12 93 GLY A CA 1
ATOM 740 C C . GLY A 1 93 ? 16.149 10.602 -18.965 1.00 87.12 93 GLY A C 1
ATOM 741 O O . GLY A 1 93 ? 17.350 10.602 -19.221 1.00 87.12 93 GLY A O 1
ATOM 742 N N . TYR A 1 94 ? 15.425 9.483 -18.905 1.00 87.69 94 TYR A N 1
ATOM 743 C CA . TYR A 1 94 ? 15.974 8.146 -19.130 1.00 87.69 94 TYR A CA 1
ATOM 744 C C . TYR A 1 94 ? 16.110 7.834 -20.623 1.00 87.69 94 TYR A C 1
ATOM 746 O O . TYR A 1 94 ? 15.416 8.420 -21.460 1.00 87.69 94 TYR A O 1
ATOM 754 N N . LEU A 1 95 ? 16.981 6.882 -20.971 1.00 87.62 95 LEU A N 1
ATOM 755 C CA . LEU A 1 95 ? 17.050 6.360 -22.337 1.00 87.62 95 LEU A CA 1
ATOM 756 C C . LEU A 1 95 ? 15.728 5.665 -22.712 1.00 87.62 95 LEU A C 1
ATOM 758 O O . LEU A 1 95 ? 15.095 5.073 -21.843 1.00 87.62 95 LEU A O 1
ATOM 762 N N . PRO A 1 96 ? 15.327 5.643 -23.999 1.00 84.00 96 PRO A N 1
ATOM 763 C CA . PRO A 1 96 ? 14.059 5.034 -24.421 1.00 84.00 96 PRO A CA 1
ATOM 764 C C . PRO A 1 96 ? 13.864 3.577 -23.977 1.00 84.00 96 PRO A C 1
ATOM 766 O O . PRO A 1 96 ? 12.741 3.162 -23.722 1.00 84.00 96 PRO A O 1
ATOM 769 N N . LYS A 1 97 ? 14.953 2.808 -23.861 1.00 83.06 97 LYS A N 1
ATOM 770 C CA . LYS A 1 97 ? 14.920 1.423 -23.366 1.00 83.06 97 LYS A CA 1
ATOM 771 C C . LYS A 1 97 ? 14.651 1.359 -21.859 1.00 83.06 97 LYS A C 1
ATOM 773 O O . LYS A 1 97 ? 13.820 0.577 -21.419 1.00 83.06 97 LYS A O 1
ATOM 778 N N . ASP A 1 98 ? 15.297 2.236 -21.100 1.00 87.31 98 ASP A N 1
ATOM 779 C CA . ASP A 1 98 ? 15.201 2.289 -19.638 1.00 87.31 98 ASP A CA 1
ATOM 780 C C . ASP A 1 98 ? 13.868 2.906 -19.177 1.00 87.31 98 ASP A C 1
ATOM 782 O O . ASP A 1 98 ? 13.390 2.624 -18.082 1.00 87.31 98 ASP A O 1
ATOM 786 N N . GLN A 1 99 ? 13.230 3.725 -20.025 1.00 87.75 99 GLN A N 1
ATOM 787 C CA . GLN A 1 99 ? 11.905 4.300 -19.763 1.00 87.75 99 GLN A CA 1
ATOM 788 C C . GLN A 1 99 ? 10.839 3.219 -19.560 1.00 87.75 99 GLN A C 1
ATOM 790 O O . GLN A 1 99 ? 10.023 3.342 -18.652 1.00 87.75 99 GLN A O 1
ATOM 795 N N . VAL A 1 100 ? 10.854 2.162 -20.379 1.00 86.56 100 VAL A N 1
ATOM 796 C CA . VAL A 1 100 ? 9.902 1.044 -20.267 1.00 86.56 100 VAL A CA 1
ATOM 797 C C . VAL A 1 100 ? 10.060 0.349 -18.917 1.00 86.56 100 VAL A C 1
ATOM 799 O O . VAL A 1 100 ? 9.074 0.075 -18.236 1.00 86.56 100 VAL A O 1
ATOM 802 N N . GLU A 1 101 ? 11.303 0.092 -18.511 1.00 87.00 101 GLU A N 1
ATOM 803 C CA . GLU A 1 101 ? 11.594 -0.557 -17.236 1.00 87.00 101 GLU A CA 1
ATOM 804 C C . GLU A 1 101 ? 11.172 0.315 -16.047 1.00 87.00 101 GLU A C 1
ATOM 806 O O . GLU A 1 101 ? 10.543 -0.179 -15.111 1.00 87.00 101 GLU A O 1
ATOM 811 N N . GLU A 1 102 ? 11.461 1.618 -16.086 1.00 89.19 102 GLU A N 1
ATOM 812 C CA . GLU A 1 102 ? 11.107 2.514 -14.985 1.00 89.19 102 GLU A CA 1
ATOM 813 C C . GLU A 1 102 ? 9.589 2.703 -14.861 1.00 89.19 102 GLU A C 1
ATOM 815 O O . GLU A 1 102 ? 9.074 2.723 -13.744 1.00 89.19 102 GLU A O 1
ATOM 820 N N . VAL A 1 103 ? 8.855 2.761 -15.978 1.00 88.44 103 VAL A N 1
ATOM 821 C CA . VAL A 1 103 ? 7.382 2.768 -15.962 1.00 88.44 103 VAL A CA 1
ATOM 822 C C . VAL A 1 103 ? 6.847 1.506 -15.293 1.00 88.44 103 VAL A C 1
ATOM 824 O O . VAL A 1 103 ? 6.083 1.613 -14.336 1.00 88.44 103 VAL A O 1
ATOM 827 N N . LYS A 1 104 ? 7.331 0.321 -15.688 1.00 88.44 104 LYS A N 1
ATOM 828 C CA . LYS A 1 104 ? 6.933 -0.948 -15.054 1.00 88.44 104 LYS A CA 1
ATOM 829 C C . LYS A 1 104 ? 7.228 -0.969 -13.557 1.00 88.44 104 LYS A C 1
ATOM 831 O O . LYS A 1 104 ? 6.415 -1.454 -12.775 1.00 88.44 104 LYS A O 1
ATOM 836 N N . ARG A 1 105 ? 8.382 -0.442 -13.136 1.00 88.81 105 ARG A N 1
ATOM 837 C CA . ARG A 1 105 ? 8.745 -0.343 -11.714 1.00 88.81 105 ARG A CA 1
ATOM 838 C C . ARG A 1 105 ? 7.782 0.559 -10.947 1.00 88.81 105 ARG A C 1
ATOM 840 O O . ARG A 1 105 ? 7.391 0.202 -9.840 1.00 88.81 105 ARG A O 1
ATOM 847 N N . ILE A 1 106 ? 7.403 1.704 -11.514 1.00 90.62 106 ILE A N 1
ATOM 848 C CA . ILE A 1 106 ? 6.434 2.624 -10.900 1.00 90.62 106 ILE A CA 1
ATOM 849 C C . ILE A 1 106 ? 5.062 1.963 -10.790 1.00 90.62 106 ILE A C 1
ATOM 851 O O . ILE A 1 106 ? 4.481 1.955 -9.710 1.00 90.62 106 ILE A O 1
ATOM 855 N N . GLU A 1 107 ? 4.570 1.356 -11.866 1.00 88.75 107 GLU A N 1
ATOM 856 C CA . GLU A 1 107 ? 3.272 0.677 -11.865 1.00 88.75 107 GLU A CA 1
ATOM 857 C C . GLU A 1 107 ? 3.238 -0.489 -10.872 1.00 88.75 107 GLU A C 1
ATOM 859 O O . GLU A 1 107 ? 2.290 -0.626 -10.098 1.00 88.75 107 GLU A O 1
ATOM 864 N N . ALA A 1 108 ? 4.291 -1.310 -10.841 1.00 88.69 108 ALA A N 1
ATOM 865 C CA . ALA A 1 108 ? 4.418 -2.396 -9.877 1.00 88.69 108 ALA A CA 1
ATOM 866 C C . ALA A 1 108 ? 4.417 -1.867 -8.438 1.00 88.69 108 ALA A C 1
ATOM 868 O O . ALA A 1 108 ? 3.735 -2.426 -7.579 1.00 88.69 108 ALA A O 1
ATOM 869 N N . GLN A 1 109 ? 5.130 -0.769 -8.184 1.00 89.75 109 GLN A N 1
ATOM 870 C CA . GLN A 1 109 ? 5.149 -0.115 -6.882 1.00 89.75 109 GLN A CA 1
ATOM 871 C C . GLN A 1 109 ? 3.752 0.385 -6.483 1.00 89.75 109 GLN A C 1
ATOM 873 O O . GLN A 1 109 ? 3.306 0.105 -5.373 1.00 89.75 109 GLN A O 1
ATOM 878 N N . GLU A 1 110 ? 3.018 1.033 -7.392 1.00 88.62 110 GLU A N 1
ATOM 879 C CA . GLU A 1 110 ? 1.643 1.474 -7.129 1.00 88.62 110 GLU A CA 1
ATOM 880 C C . GLU A 1 110 ? 0.696 0.307 -6.832 1.00 88.62 110 GLU A C 1
ATOM 882 O O . GLU A 1 110 ? -0.177 0.415 -5.970 1.00 88.62 110 GLU A O 1
ATOM 887 N N . ILE A 1 111 ? 0.838 -0.814 -7.542 1.00 89.12 111 ILE A N 1
ATOM 888 C CA . ILE A 1 111 ? 0.034 -2.016 -7.294 1.00 89.12 111 ILE A CA 1
ATOM 889 C C . ILE A 1 111 ? 0.333 -2.568 -5.900 1.00 89.12 111 ILE A C 1
ATOM 891 O O . ILE A 1 111 ? -0.603 -2.874 -5.161 1.00 89.12 111 ILE A O 1
ATOM 895 N N . ILE A 1 112 ? 1.610 -2.661 -5.523 1.00 89.50 112 ILE A N 1
ATOM 896 C CA . ILE A 1 112 ? 2.032 -3.122 -4.194 1.00 89.50 112 ILE A CA 1
ATOM 897 C C . ILE A 1 112 ? 1.471 -2.202 -3.107 1.00 89.50 112 ILE A C 1
ATOM 899 O O . ILE A 1 112 ? 0.946 -2.690 -2.109 1.00 89.50 112 ILE A O 1
ATOM 903 N N . GLU A 1 113 ? 1.530 -0.886 -3.300 1.00 90.75 113 GLU A N 1
ATOM 904 C CA . GLU A 1 113 ? 0.996 0.095 -2.351 1.00 90.75 113 GLU A CA 1
ATOM 905 C C . GLU A 1 113 ? -0.524 -0.022 -2.206 1.00 90.75 113 GLU A C 1
ATOM 907 O O . GLU A 1 113 ? -1.023 -0.156 -1.087 1.00 90.75 113 GLU A O 1
ATOM 912 N N . LYS A 1 114 ? -1.262 -0.089 -3.320 1.00 90.00 114 LYS A N 1
ATOM 913 C CA . LYS A 1 114 ? -2.722 -0.290 -3.321 1.00 90.00 114 LYS A CA 1
ATOM 914 C C . LYS A 1 114 ? -3.114 -1.605 -2.649 1.00 90.00 114 LYS A C 1
ATOM 916 O O . LYS A 1 114 ? -4.073 -1.648 -1.878 1.00 90.00 114 LYS A O 1
ATOM 921 N N . GLN A 1 115 ? -2.371 -2.681 -2.906 1.00 87.69 115 GLN A N 1
ATOM 922 C CA . GLN A 1 115 ? -2.576 -3.962 -2.233 1.00 87.69 115 GLN A CA 1
ATOM 923 C C . GLN A 1 115 ? -2.282 -3.852 -0.736 1.00 87.69 115 GLN A C 1
ATOM 925 O O . GLN A 1 115 ? -3.091 -4.299 0.071 1.00 87.69 115 GLN A O 1
ATOM 930 N N . ALA A 1 116 ? -1.184 -3.207 -0.341 1.00 89.88 116 ALA A N 1
ATOM 931 C CA . ALA A 1 116 ? -0.840 -3.005 1.062 1.00 89.88 116 ALA A CA 1
ATOM 932 C C . ALA A 1 116 ? -1.909 -2.185 1.803 1.00 89.88 116 ALA A C 1
ATOM 934 O O . ALA A 1 116 ? -2.266 -2.516 2.932 1.00 89.88 116 ALA A O 1
ATOM 935 N N . GLU A 1 117 ? -2.465 -1.149 1.174 1.00 91.75 117 GLU A N 1
ATOM 936 C CA . GLU A 1 117 ? -3.596 -0.390 1.714 1.00 91.75 117 GLU A CA 1
ATOM 937 C C . GLU A 1 117 ? -4.862 -1.238 1.856 1.00 91.75 117 GLU A C 1
ATOM 939 O O . GLU A 1 117 ? -5.560 -1.136 2.866 1.00 91.75 117 GLU A O 1
ATOM 944 N N . ALA A 1 118 ? -5.154 -2.096 0.879 1.00 89.19 118 ALA A N 1
ATOM 945 C CA . ALA A 1 118 ? -6.290 -3.008 0.952 1.00 89.19 118 ALA A CA 1
ATOM 946 C C . ALA A 1 118 ? -6.134 -4.023 2.098 1.00 89.19 118 ALA A C 1
ATOM 948 O O . ALA A 1 118 ? -7.088 -4.270 2.832 1.00 89.19 118 ALA A O 1
ATOM 949 N N . VAL A 1 119 ? -4.922 -4.544 2.311 1.00 89.69 119 VAL A N 1
ATOM 950 C CA . VAL A 1 119 ? -4.608 -5.467 3.416 1.00 89.69 119 VAL A CA 1
ATOM 951 C C . VAL A 1 119 ? -4.689 -4.780 4.779 1.00 89.69 119 VAL A C 1
ATOM 953 O O . VAL A 1 119 ? -5.135 -5.394 5.743 1.00 89.69 119 VAL A O 1
ATOM 956 N N . LYS A 1 120 ? -4.311 -3.499 4.876 1.00 88.62 120 LYS A N 1
ATOM 957 C CA . LYS A 1 120 ? -4.493 -2.715 6.112 1.00 88.62 120 LYS A CA 1
ATOM 958 C C . LYS A 1 120 ? -5.965 -2.547 6.487 1.00 88.62 120 LYS A C 1
ATOM 960 O O . LYS A 1 120 ? -6.268 -2.447 7.668 1.00 88.62 120 LYS A O 1
ATOM 965 N N . LYS A 1 121 ? -6.859 -2.471 5.496 1.00 89.12 121 LYS A N 1
ATOM 966 C CA . LYS A 1 121 ? -8.309 -2.358 5.718 1.00 89.12 121 LYS A CA 1
ATOM 967 C C . LYS A 1 121 ? -8.943 -3.699 6.061 1.00 89.12 121 LYS A C 1
ATOM 969 O O . LYS A 1 121 ? -9.810 -3.749 6.922 1.00 89.12 121 LYS A O 1
ATOM 974 N N . ASP A 1 122 ? -8.532 -4.765 5.380 1.00 92.38 122 ASP A N 1
ATOM 975 C CA . ASP A 1 122 ? -9.013 -6.115 5.649 1.00 92.38 122 ASP A CA 1
ATOM 976 C C . ASP A 1 122 ? -7.831 -7.087 5.820 1.00 92.38 122 ASP A C 1
ATOM 978 O O . ASP A 1 122 ? -7.256 -7.553 4.826 1.00 92.38 122 ASP A O 1
ATOM 982 N N . PRO A 1 123 ? -7.493 -7.460 7.067 1.00 91.94 123 PRO A N 1
ATOM 983 C CA . PRO A 1 123 ? -6.390 -8.377 7.344 1.00 91.94 123 PRO A CA 1
ATOM 984 C C . PRO A 1 123 ? -6.653 -9.804 6.833 1.00 91.94 123 PRO A C 1
ATOM 986 O O . PRO A 1 123 ? -5.719 -10.598 6.693 1.00 91.94 123 PRO A O 1
ATOM 989 N N . THR A 1 124 ? -7.904 -10.157 6.511 1.00 94.00 124 THR A N 1
ATOM 990 C CA . THR A 1 124 ? -8.259 -11.468 5.941 1.00 94.00 124 THR A CA 1
ATOM 991 C C . THR A 1 124 ? -8.061 -11.535 4.425 1.00 94.00 124 THR A C 1
ATOM 993 O O . THR A 1 124 ? -7.996 -12.635 3.861 1.00 94.00 124 THR A O 1
ATOM 996 N N . LEU A 1 125 ? -7.892 -10.384 3.765 1.00 93.25 125 LEU A N 1
ATOM 997 C CA . LEU A 1 125 ? -7.868 -10.270 2.310 1.00 93.25 125 LEU A CA 1
ATOM 998 C C . LEU A 1 125 ? -6.802 -11.152 1.634 1.00 93.25 125 LEU A C 1
ATOM 1000 O O . LEU A 1 125 ? -7.179 -11.902 0.732 1.00 93.25 125 LEU A O 1
ATOM 1004 N N . PRO A 1 126 ? -5.522 -11.186 2.066 1.00 90.94 126 PRO A N 1
ATOM 1005 C CA . PRO A 1 126 ? -4.504 -12.006 1.403 1.00 90.94 126 PRO A CA 1
ATOM 1006 C C . PRO A 1 126 ? -4.879 -13.488 1.356 1.00 90.94 126 PRO A C 1
ATOM 1008 O O . PRO A 1 126 ? -4.759 -14.137 0.321 1.00 90.94 126 PRO A O 1
ATOM 1011 N N . ALA A 1 127 ? -5.386 -14.027 2.468 1.00 92.31 127 ALA A N 1
ATOM 1012 C CA . ALA A 1 127 ? -5.787 -15.427 2.533 1.00 92.31 127 ALA A CA 1
ATOM 1013 C C . ALA A 1 127 ? -6.961 -15.703 1.587 1.00 92.31 127 ALA A C 1
ATOM 1015 O O . ALA A 1 127 ? -6.904 -16.656 0.811 1.00 92.31 127 ALA A O 1
ATOM 1016 N N . THR A 1 128 ? -7.976 -14.832 1.593 1.00 91.44 128 THR A N 1
ATOM 1017 C CA . THR A 1 128 ? -9.155 -14.985 0.727 1.00 91.44 128 THR A CA 1
ATOM 1018 C C . THR A 1 128 ? -8.818 -14.884 -0.761 1.00 91.44 128 THR A C 1
ATOM 1020 O O . THR A 1 128 ? -9.296 -15.707 -1.539 1.00 91.44 128 THR A O 1
ATOM 1023 N N . LEU A 1 129 ? -7.938 -13.956 -1.155 1.00 90.50 129 LEU A N 1
ATOM 1024 C CA . LEU A 1 129 ? -7.489 -13.790 -2.542 1.00 90.50 129 LEU A CA 1
ATOM 1025 C C . LEU A 1 129 ? -6.765 -15.034 -3.070 1.00 90.50 129 LEU A C 1
ATOM 1027 O O . LEU A 1 129 ? -6.889 -15.371 -4.244 1.00 90.50 129 LEU A O 1
ATOM 1031 N N . HIS A 1 130 ? -6.039 -15.736 -2.202 1.00 89.25 130 HIS A N 1
ATOM 1032 C CA . HIS A 1 130 ? -5.340 -16.973 -2.546 1.00 89.25 130 HIS A CA 1
ATOM 1033 C C . HIS A 1 130 ? -6.184 -18.243 -2.331 1.00 89.25 130 HIS A C 1
ATOM 1035 O O . HIS A 1 130 ? -5.661 -19.345 -2.485 1.00 89.25 130 HIS A O 1
ATOM 1041 N N . GLY A 1 131 ? -7.469 -18.122 -1.970 1.00 92.62 131 GLY A N 1
ATOM 1042 C CA . GLY A 1 131 ? -8.353 -19.267 -1.703 1.00 92.62 131 GLY A CA 1
ATOM 1043 C C . GLY A 1 131 ? -8.004 -20.051 -0.431 1.00 92.62 131 GLY A C 1
ATOM 1044 O O . GLY A 1 131 ? -8.451 -21.184 -0.252 1.00 92.62 131 GLY A O 1
ATOM 1045 N N . ASN A 1 132 ? -7.206 -19.460 0.457 1.00 94.31 132 ASN A N 1
ATOM 1046 C CA . ASN A 1 132 ? -6.790 -20.049 1.721 1.00 94.31 132 ASN A CA 1
ATOM 1047 C C . ASN A 1 132 ? -7.701 -19.596 2.865 1.00 94.31 132 ASN A C 1
ATOM 1049 O O . ASN A 1 132 ? -8.313 -18.528 2.833 1.00 94.31 132 ASN A O 1
ATOM 1053 N N . ARG A 1 133 ? -7.746 -20.389 3.941 1.00 92.25 133 ARG A N 1
ATOM 1054 C CA . ARG A 1 133 ? -8.452 -19.983 5.160 1.00 92.25 133 ARG A CA 1
ATOM 1055 C C . ARG A 1 133 ? -7.643 -18.904 5.903 1.00 92.25 133 ARG A C 1
ATOM 1057 O O . ARG A 1 133 ? -6.457 -19.138 6.150 1.00 92.25 133 ARG A O 1
ATOM 1064 N N . PRO A 1 134 ? -8.247 -17.766 6.298 1.00 94.25 134 PRO A N 1
ATOM 1065 C CA . PRO A 1 134 ? -7.557 -16.747 7.085 1.00 94.25 134 PRO A CA 1
ATOM 1066 C C . PRO A 1 134 ? -7.102 -17.282 8.449 1.00 94.25 134 PRO A C 1
ATOM 1068 O O . PRO A 1 134 ? -7.695 -18.205 9.021 1.00 94.25 134 PRO A O 1
ATOM 1071 N N . ALA A 1 135 ? -6.018 -16.704 8.969 1.00 95.12 135 ALA A N 1
ATOM 1072 C CA . ALA A 1 135 ? -5.491 -17.041 10.286 1.00 95.12 135 ALA A CA 1
ATOM 1073 C C . ALA A 1 135 ? -6.443 -16.574 11.398 1.00 95.12 135 ALA A C 1
ATOM 1075 O O . ALA A 1 135 ? -7.187 -15.611 11.225 1.00 95.12 135 ALA A O 1
ATOM 1076 N N . ARG A 1 136 ? -6.382 -17.226 12.569 1.00 93.69 136 ARG A N 1
ATOM 1077 C CA . ARG A 1 136 ? -7.212 -16.846 13.728 1.00 93.69 136 ARG A CA 1
ATOM 1078 C C . ARG A 1 136 ? -7.023 -15.381 14.125 1.00 93.69 136 ARG A C 1
ATOM 1080 O O . ARG A 1 136 ? -8.019 -14.711 14.339 1.00 93.69 1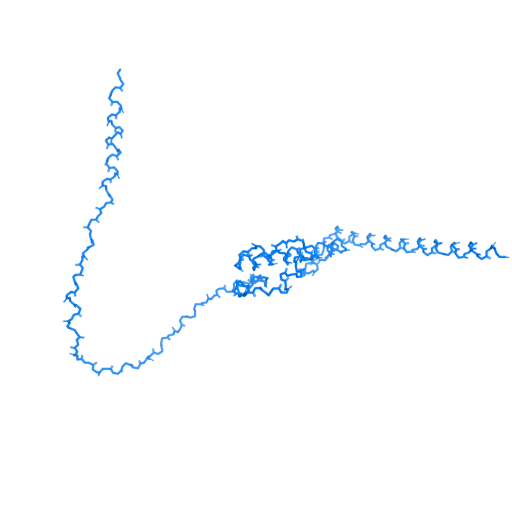36 ARG A O 1
ATOM 1087 N N . GLY A 1 137 ? -5.781 -14.893 14.145 1.00 94.00 137 GLY A N 1
ATOM 1088 C CA . GLY A 1 137 ? -5.481 -13.486 14.439 1.00 94.00 137 GLY A CA 1
ATOM 1089 C C . GLY A 1 137 ? -6.155 -12.527 13.458 1.00 94.00 137 GLY A C 1
ATOM 1090 O O . GLY A 1 137 ? -6.926 -11.686 13.880 1.00 94.00 137 GLY A O 1
ATOM 1091 N N . ALA A 1 138 ? -5.991 -12.750 12.150 1.00 93.50 138 ALA A N 1
ATOM 1092 C CA . ALA A 1 138 ? -6.606 -11.905 11.123 1.00 93.50 138 ALA A CA 1
ATOM 1093 C C . ALA A 1 138 ? -8.146 -11.880 11.188 1.00 93.50 138 ALA A C 1
ATOM 1095 O O . ALA A 1 138 ? -8.760 -10.874 10.850 1.00 93.50 138 ALA A O 1
ATOM 1096 N N . MET A 1 139 ? -8.783 -12.977 11.613 1.00 93.81 139 MET A N 1
ATOM 1097 C CA . MET A 1 139 ? -10.233 -12.986 11.844 1.00 93.81 139 MET A CA 1
ATOM 1098 C C . MET A 1 139 ? -10.626 -12.116 13.044 1.00 93.81 139 MET A C 1
ATOM 1100 O O . MET A 1 139 ? -11.580 -11.355 12.932 1.00 93.81 139 MET A O 1
ATOM 1104 N N . VAL A 1 140 ? -9.877 -12.198 14.149 1.00 94.94 140 VAL A N 1
ATOM 1105 C CA . VAL A 1 140 ? -10.103 -11.368 15.344 1.00 94.94 140 VAL A CA 1
ATOM 1106 C C . VAL A 1 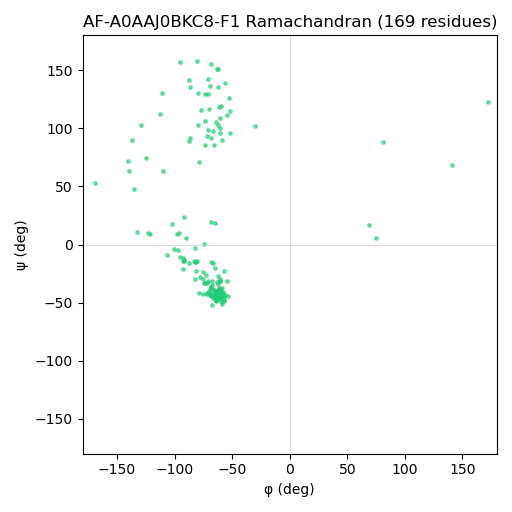140 ? -9.859 -9.895 15.032 1.00 94.94 140 VAL A C 1
ATOM 1108 O O . VAL A 1 140 ? -10.685 -9.062 15.377 1.00 94.94 140 VAL A O 1
ATOM 1111 N N . ASP A 1 141 ? -8.780 -9.570 14.321 1.00 93.56 141 ASP A N 1
ATOM 1112 C CA . ASP A 1 141 ? -8.477 -8.189 13.934 1.00 93.56 141 ASP A CA 1
ATOM 1113 C C . ASP A 1 141 ? -9.618 -7.589 13.099 1.00 93.56 141 ASP A C 1
ATOM 1115 O O . ASP A 1 141 ? -10.042 -6.461 13.336 1.00 93.56 141 ASP A O 1
ATOM 1119 N N . LYS A 1 142 ? -10.181 -8.365 12.164 1.00 93.88 142 LYS A N 1
ATOM 1120 C CA . LYS A 1 142 ? -11.343 -7.939 11.375 1.00 93.88 142 LYS A CA 1
ATOM 1121 C C . LYS A 1 142 ? -12.592 -7.729 12.234 1.00 93.88 142 LYS A C 1
ATOM 1123 O O . LYS A 1 142 ? -13.330 -6.780 11.990 1.00 93.88 142 LYS A O 1
ATOM 1128 N N . GLU A 1 143 ? -12.840 -8.599 13.208 1.00 93.62 143 GLU A N 1
ATOM 1129 C CA . GLU A 1 143 ? -13.968 -8.470 14.138 1.00 93.62 143 GLU A CA 1
ATOM 1130 C C . GLU A 1 143 ? -13.844 -7.203 14.996 1.00 93.62 143 GLU A C 1
ATOM 1132 O O . GLU A 1 143 ? -14.787 -6.415 15.059 1.00 93.62 143 GLU A O 1
ATOM 1137 N N . LEU A 1 144 ? -12.654 -6.948 15.548 1.00 94.19 144 LEU A N 1
ATOM 1138 C CA . LEU A 1 144 ? -12.359 -5.740 16.321 1.00 94.19 144 LEU A CA 1
ATOM 1139 C C . LEU A 1 144 ? -12.543 -4.466 15.490 1.00 94.19 144 LEU A C 1
ATOM 1141 O O . LEU A 1 144 ? -13.162 -3.518 15.957 1.00 94.19 144 LEU A O 1
ATOM 1145 N N . MET A 1 145 ? -12.076 -4.449 14.237 1.00 92.38 145 MET A N 1
ATOM 1146 C CA . MET A 1 145 ? -12.254 -3.291 13.350 1.00 92.38 145 MET A CA 1
ATOM 1147 C C . MET A 1 145 ? -13.733 -2.974 13.083 1.00 92.38 145 MET A C 1
ATOM 1149 O O . MET A 1 145 ? -14.105 -1.803 13.007 1.00 92.38 145 MET A O 1
ATOM 1153 N N . VAL A 1 146 ? -14.579 -4.000 12.946 1.00 92.94 146 VAL A N 1
ATOM 1154 C CA . VAL A 1 146 ? -16.028 -3.823 12.757 1.00 92.94 146 VAL A CA 1
ATOM 1155 C C . VAL A 1 146 ? -16.681 -3.292 14.033 1.00 92.94 146 VAL A C 1
ATOM 1157 O O . VAL A 1 146 ? -17.492 -2.367 13.966 1.00 92.94 146 VAL A O 1
ATOM 1160 N N . GLU A 1 147 ? -16.312 -3.836 15.194 1.00 92.44 147 GLU A N 1
ATOM 1161 C CA . GLU A 1 147 ? -16.814 -3.360 16.485 1.00 92.44 147 GLU A CA 1
ATOM 1162 C C . GLU A 1 147 ? -16.407 -1.899 16.741 1.00 92.44 147 GLU A C 1
ATOM 1164 O O . GLU A 1 147 ? -17.250 -1.065 17.085 1.00 92.44 147 GLU A O 1
ATOM 1169 N N . ASP A 1 148 ? -15.145 -1.552 16.489 1.00 92.56 148 ASP A N 1
ATOM 1170 C CA . ASP A 1 148 ? -14.631 -0.189 16.611 1.00 92.56 148 ASP A CA 1
ATOM 1171 C C . ASP A 1 148 ? -15.392 0.786 15.696 1.00 92.56 148 ASP A C 1
ATOM 1173 O O . ASP A 1 148 ? -15.791 1.867 16.140 1.00 92.56 148 ASP A O 1
ATOM 1177 N N . GLU A 1 149 ? -15.675 0.412 14.443 1.00 92.12 149 GLU A N 1
ATOM 1178 C CA . GLU A 1 149 ? -16.446 1.259 13.525 1.00 92.12 149 GLU A CA 1
ATOM 1179 C C . GLU A 1 149 ? -17.893 1.468 14.009 1.00 92.12 149 GLU A C 1
ATOM 1181 O O . GLU A 1 149 ? -18.416 2.588 13.961 1.00 92.12 149 GLU A O 1
ATOM 1186 N N . GLU A 1 150 ? -18.544 0.429 14.536 1.00 93.94 150 GLU A N 1
ATOM 1187 C CA . GLU A 1 150 ? -19.878 0.559 15.126 1.00 93.94 150 GLU A CA 1
ATOM 1188 C C . GLU A 1 150 ? -19.885 1.464 16.358 1.00 93.94 150 GLU A C 1
ATOM 1190 O O . GLU A 1 150 ? -20.783 2.304 16.511 1.00 93.94 150 GLU A O 1
ATOM 1195 N N . THR A 1 151 ? -18.906 1.311 17.252 1.00 93.00 151 THR A N 1
ATOM 1196 C CA . THR A 1 151 ? -18.834 2.153 18.450 1.00 93.00 151 THR A CA 1
ATOM 1197 C C . THR A 1 151 ? -18.606 3.616 18.082 1.00 93.00 151 THR A C 1
ATOM 1199 O O . THR A 1 151 ? -19.291 4.488 18.628 1.00 93.00 151 THR A O 1
ATOM 1202 N N . LEU A 1 152 ? -17.733 3.894 17.111 1.00 93.94 152 LEU A N 1
ATOM 1203 C CA . LEU A 1 152 ? -17.504 5.237 16.581 1.00 93.94 152 LEU A CA 1
ATOM 1204 C C . LEU A 1 152 ? -18.788 5.839 16.004 1.00 93.94 152 LEU A C 1
ATOM 1206 O O . LEU A 1 152 ? -19.157 6.949 16.396 1.00 93.94 152 LEU A O 1
ATOM 1210 N N . ARG A 1 153 ? -19.536 5.089 15.185 1.00 95.06 153 ARG A N 1
ATOM 1211 C CA . ARG A 1 153 ? -20.835 5.542 14.651 1.00 95.06 153 ARG A CA 1
ATOM 1212 C C . ARG A 1 153 ? -21.822 5.898 15.760 1.00 95.06 153 ARG A C 1
ATOM 1214 O O . ARG A 1 153 ? -22.375 6.997 15.765 1.00 95.06 153 ARG A O 1
ATOM 1221 N N . ARG A 1 154 ? -21.985 5.032 16.768 1.00 93.56 154 ARG A N 1
ATOM 1222 C CA . ARG A 1 154 ? -22.872 5.305 17.918 1.00 93.56 154 ARG A CA 1
ATOM 1223 C C . ARG A 1 154 ? -22.439 6.558 18.688 1.00 93.56 154 ARG A C 1
ATOM 1225 O O . ARG A 1 154 ? -23.279 7.331 19.162 1.00 93.56 154 ARG A O 1
ATOM 1232 N N . MET A 1 155 ? -21.133 6.781 18.842 1.00 93.62 155 MET A N 1
ATOM 1233 C CA . MET A 1 155 ? -20.610 7.982 19.500 1.00 93.62 155 MET A CA 1
ATOM 1234 C C . MET A 1 155 ? -20.857 9.250 18.678 1.00 93.62 155 MET A C 1
ATOM 1236 O O . MET A 1 155 ? -21.238 10.276 19.254 1.00 93.62 155 MET A O 1
ATOM 1240 N N . GLU A 1 156 ? -20.676 9.189 17.360 1.00 94.44 156 GLU A N 1
ATOM 1241 C CA . GLU A 1 156 ? -20.945 10.292 16.437 1.00 94.44 156 GLU A CA 1
ATOM 1242 C C . GLU A 1 156 ? -22.426 10.664 16.415 1.00 94.44 156 GLU A C 1
ATOM 1244 O O . GLU A 1 156 ? -22.760 11.835 16.606 1.00 94.44 156 GLU A O 1
ATOM 1249 N N . GLU A 1 157 ? -23.320 9.683 16.304 1.00 93.31 157 GLU A N 1
ATOM 1250 C CA . GLU A 1 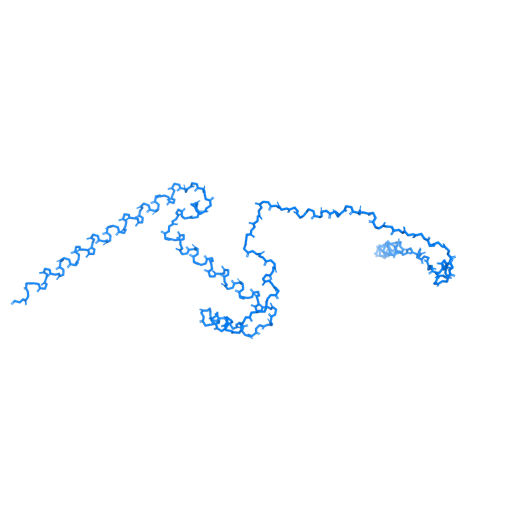157 ? -24.771 9.881 16.387 1.00 93.31 157 GLU A CA 1
ATOM 1251 C C . GLU A 1 157 ? -25.168 10.547 17.705 1.00 93.31 157 GLU A C 1
ATOM 1253 O O . GLU A 1 157 ? -25.911 11.535 17.736 1.00 93.31 157 GLU A O 1
ATOM 1258 N N . ARG A 1 158 ? -24.610 10.068 18.824 1.00 91.38 158 ARG A N 1
ATOM 1259 C CA . ARG A 1 158 ? -24.848 10.667 20.141 1.00 91.38 158 ARG A CA 1
ATOM 1260 C C . ARG A 1 158 ? -24.364 12.117 20.199 1.00 91.38 158 ARG A C 1
ATOM 1262 O O . ARG A 1 158 ? -25.022 12.954 20.822 1.00 91.38 158 ARG A O 1
ATOM 1269 N N . LYS A 1 159 ? -23.227 12.433 19.572 1.00 92.56 159 LYS A N 1
ATOM 1270 C CA . LYS A 1 159 ? -22.677 13.796 19.504 1.00 92.56 159 LYS A CA 1
ATOM 1271 C C . LYS A 1 159 ? -23.553 14.707 18.642 1.00 92.56 159 LYS A C 1
ATOM 1273 O O . LYS A 1 159 ? -23.857 15.821 19.068 1.00 92.56 159 LYS A O 1
ATOM 1278 N N . GLN A 1 160 ? -24.005 14.229 17.485 1.00 91.00 160 GLN A N 1
ATOM 1279 C CA . GLN A 1 160 ? -24.907 14.963 16.596 1.00 91.00 160 GLN A CA 1
ATOM 1280 C C . GLN A 1 160 ? -26.250 15.254 17.273 1.00 91.00 160 GLN A C 1
ATOM 1282 O O . GLN A 1 160 ? -26.684 16.405 17.293 1.00 91.00 160 GLN A O 1
ATOM 1287 N N . ARG A 1 161 ? -26.848 14.256 17.936 1.00 90.50 161 ARG A N 1
ATOM 1288 C CA . ARG A 1 161 ? -28.101 14.413 18.691 1.00 90.50 161 ARG A CA 1
ATOM 1289 C C . ARG A 1 161 ? -27.988 15.444 19.816 1.00 90.50 161 ARG A C 1
ATOM 1291 O O . ARG A 1 161 ? -28.904 16.231 20.034 1.00 90.50 161 ARG A O 1
ATOM 1298 N N . LYS A 1 162 ? -26.867 15.467 20.545 1.00 89.12 162 LYS A N 1
ATOM 1299 C CA . LYS A 1 162 ? -26.620 16.494 21.573 1.00 89.12 162 LYS A CA 1
ATOM 1300 C C . LYS A 1 162 ? -26.467 17.889 20.967 1.00 89.12 162 LYS A C 1
ATOM 1302 O O . LYS A 1 162 ? -26.977 18.846 21.539 1.00 89.12 162 LYS A O 1
ATOM 1307 N N . LYS A 1 163 ? -25.798 18.007 19.816 1.00 88.88 163 LYS A N 1
ATOM 1308 C CA . LYS A 1 163 ? -25.635 19.284 19.108 1.00 88.88 163 LYS A CA 1
ATOM 1309 C C . LYS A 1 163 ? -26.983 19.855 18.655 1.00 88.88 163 LYS A C 1
ATOM 1311 O O . LYS A 1 163 ? -27.231 21.036 18.871 1.00 88.88 163 LYS A O 1
ATOM 1316 N N . SER A 1 164 ? -27.864 19.025 18.090 1.00 84.06 164 SER A N 1
ATOM 1317 C CA . SER A 1 164 ? -29.197 19.468 17.659 1.00 84.06 164 SER A CA 1
ATOM 1318 C C . SER A 1 164 ? -30.089 19.883 18.836 1.00 84.06 164 SER A C 1
ATOM 1320 O O . SER A 1 164 ? -30.778 20.893 18.748 1.00 84.06 164 SER A O 1
ATOM 1322 N N . LEU A 1 165 ? -30.031 19.163 19.964 1.00 79.62 165 LEU A N 1
ATOM 1323 C CA . LEU A 1 165 ? -30.742 19.529 21.200 1.00 79.62 165 LEU A CA 1
ATOM 1324 C C . LEU A 1 165 ? -30.205 20.817 21.848 1.00 79.62 165 LEU A C 1
ATOM 1326 O O . LEU A 1 165 ? -30.962 21.543 22.484 1.00 79.62 165 LEU A O 1
ATOM 1330 N N . GLY A 1 166 ? -28.909 21.102 21.706 1.00 75.31 166 GLY A N 1
ATOM 1331 C CA . GLY A 1 166 ? -28.296 22.328 22.218 1.00 75.31 166 GLY A CA 1
ATOM 1332 C C . GLY A 1 166 ? -28.721 23.580 21.451 1.00 75.31 166 GLY A C 1
ATOM 1333 O O . GLY A 1 166 ? -28.980 24.597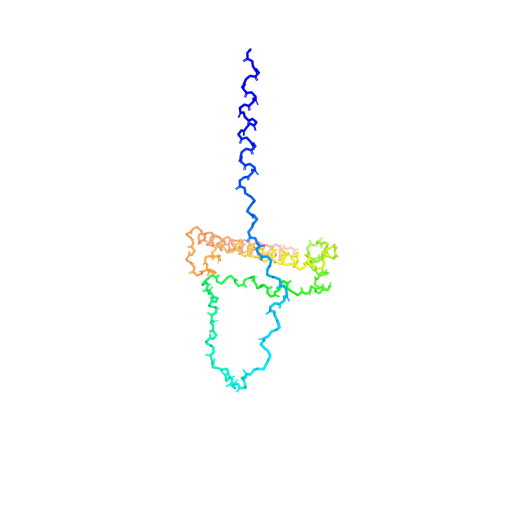 22.075 1.00 75.31 166 GLY A O 1
ATOM 1334 N N . HIS A 1 167 ? -28.837 23.510 20.120 1.00 61.12 167 HIS A N 1
ATOM 1335 C CA . HIS A 1 167 ? -29.294 24.652 19.315 1.00 61.12 167 HIS A CA 1
ATOM 1336 C C . HIS A 1 167 ? -30.788 24.961 19.489 1.00 61.12 167 HIS A C 1
ATOM 1338 O O . HIS A 1 167 ? -31.150 26.131 19.475 1.00 61.12 167 HIS A O 1
ATOM 1344 N N . ALA A 1 168 ? -31.632 23.956 19.744 1.00 60.97 168 ALA A N 1
ATOM 1345 C CA . ALA A 1 168 ? -33.075 24.146 19.933 1.00 60.97 168 ALA A CA 1
ATOM 1346 C C . ALA A 1 168 ? -33.472 24.895 21.227 1.00 60.97 168 ALA A C 1
ATOM 1348 O O . ALA A 1 168 ? -34.609 25.327 21.341 1.00 60.97 168 ALA A O 1
ATOM 1349 N N . ASN A 1 169 ? -32.565 25.044 22.201 1.00 60.50 169 ASN A N 1
ATOM 1350 C CA . ASN A 1 169 ? -32.838 25.711 23.486 1.00 60.50 169 ASN A CA 1
ATOM 1351 C C . ASN A 1 169 ? -32.271 27.146 23.564 1.00 60.50 169 ASN A C 1
ATOM 1353 O O . ASN A 1 169 ? -32.078 27.665 24.662 1.00 60.50 169 ASN A O 1
ATOM 1357 N N . THR A 1 170 ? -31.942 27.762 22.424 1.00 59.34 170 THR A N 1
ATOM 1358 C CA . THR A 1 170 ? -31.279 29.083 22.359 1.00 59.34 170 THR A CA 1
ATOM 1359 C C . THR A 1 170 ? -32.066 30.141 21.575 1.00 59.34 170 THR A C 1
ATOM 1361 O O . THR A 1 170 ? -31.533 31.223 21.340 1.00 59.34 170 THR A O 1
ATOM 1364 N N . GLU A 1 171 ? -33.311 29.841 21.199 1.00 46.22 171 GLU A N 1
ATOM 1365 C CA . GLU A 1 171 ? -34.294 30.769 20.608 1.00 46.22 171 GLU A CA 1
ATOM 1366 C C . GLU A 1 171 ? -35.425 31.040 21.607 1.00 46.22 171 GLU A C 1
ATOM 1368 O O . GLU A 1 171 ? -35.889 32.201 21.661 1.00 46.22 171 GLU A O 1
#